Protein AF-A0A1F7BJ79-F1 (afdb_monomer)

Structure (mmCIF, N/CA/C/O backbone):
data_AF-A0A1F7BJ79-F1
#
_entry.id   AF-A0A1F7BJ79-F1
#
loop_
_atom_site.group_PDB
_atom_site.id
_atom_site.type_symbol
_atom_site.label_atom_id
_atom_site.label_alt_id
_atom_site.label_comp_id
_atom_site.label_asym_id
_atom_site.label_entity_id
_atom_site.label_seq_id
_atom_site.pdbx_PDB_ins_code
_atom_site.Cartn_x
_atom_site.Cartn_y
_atom_site.Cartn_z
_atom_site.occupancy
_atom_site.B_iso_or_equiv
_atom_site.auth_seq_id
_atom_site.auth_comp_id
_atom_site.auth_asym_id
_atom_site.auth_atom_id
_atom_site.pdbx_PDB_model_num
ATOM 1 N N . MET A 1 1 ? -8.914 -5.929 16.176 1.00 53.75 1 MET A N 1
ATOM 2 C CA . MET A 1 1 ? -9.652 -5.364 15.032 1.00 53.75 1 MET A CA 1
ATOM 3 C C . MET A 1 1 ? -8.795 -5.599 13.806 1.00 53.75 1 MET A C 1
ATOM 5 O O . MET A 1 1 ? -7.615 -5.258 13.868 1.00 53.75 1 MET A O 1
ATOM 9 N N . ASP A 1 2 ? -9.314 -6.269 12.777 1.00 66.81 2 ASP A N 1
ATOM 10 C CA . ASP A 1 2 ? -8.532 -6.550 11.569 1.00 66.81 2 ASP A CA 1
ATOM 11 C C . ASP A 1 2 ? -8.426 -5.258 10.734 1.00 66.81 2 ASP A C 1
ATOM 13 O O . ASP A 1 2 ? -9.420 -4.582 10.472 1.00 66.81 2 ASP A O 1
ATOM 17 N N . LEU A 1 3 ? -7.209 -4.883 10.325 1.00 67.12 3 LEU A N 1
ATOM 18 C CA . LEU A 1 3 ? -6.956 -3.729 9.451 1.00 67.12 3 LEU A CA 1
ATOM 19 C C . LEU A 1 3 ? -7.785 -3.806 8.157 1.00 67.12 3 LEU A C 1
ATOM 21 O O . LEU A 1 3 ? -8.191 -2.771 7.628 1.00 67.12 3 LEU A O 1
ATOM 25 N N . ARG A 1 4 ? -8.076 -5.019 7.677 1.00 68.56 4 ARG A N 1
ATOM 26 C CA . ARG A 1 4 ? -8.881 -5.280 6.476 1.00 68.56 4 ARG A CA 1
ATOM 27 C C . ARG A 1 4 ? -10.369 -4.991 6.669 1.00 68.56 4 ARG A C 1
ATOM 29 O O . ARG A 1 4 ? -11.065 -4.766 5.687 1.00 68.56 4 ARG A O 1
ATOM 36 N N . GLU A 1 5 ? -10.850 -4.965 7.910 1.00 71.19 5 GLU A N 1
ATOM 37 C CA . GLU A 1 5 ? -12.236 -4.594 8.232 1.00 71.19 5 GLU A CA 1
ATOM 38 C C . GLU A 1 5 ? -12.431 -3.069 8.250 1.00 71.19 5 GLU A C 1
ATOM 40 O O . GLU A 1 5 ? -13.554 -2.588 8.124 1.00 71.19 5 GLU A O 1
ATOM 45 N N . ILE A 1 6 ? -11.341 -2.302 8.375 1.00 77.56 6 ILE A N 1
ATOM 46 C CA . ILE A 1 6 ? -11.356 -0.833 8.461 1.00 77.56 6 ILE A CA 1
ATOM 47 C C . ILE A 1 6 ? -10.957 -0.200 7.120 1.00 77.56 6 ILE A C 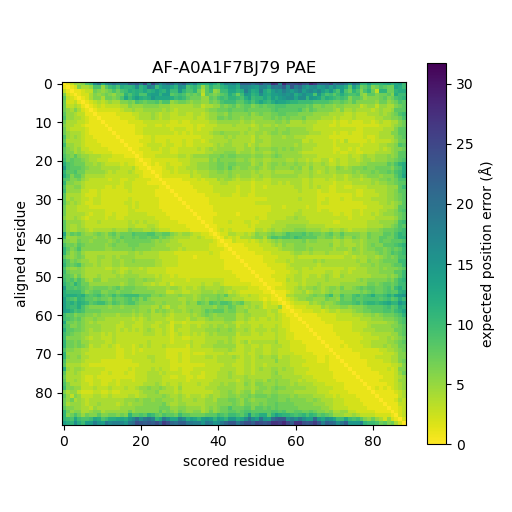1
ATOM 49 O O . ILE A 1 6 ? -11.515 0.820 6.716 1.00 77.56 6 ILE A O 1
ATOM 53 N N . ILE A 1 7 ? -9.978 -0.783 6.421 1.00 83.94 7 ILE A N 1
ATOM 54 C CA . ILE A 1 7 ? -9.443 -0.241 5.170 1.00 83.94 7 ILE A CA 1
ATOM 55 C C . ILE A 1 7 ? -10.172 -0.849 3.969 1.00 83.94 7 ILE A C 1
ATOM 57 O O . ILE A 1 7 ? -9.896 -1.970 3.549 1.00 83.94 7 ILE A O 1
ATOM 61 N N . THR A 1 8 ? -11.078 -0.069 3.380 1.00 84.88 8 THR A N 1
ATOM 62 C CA . THR A 1 8 ? -11.824 -0.433 2.165 1.00 84.88 8 THR A CA 1
ATOM 63 C C . THR A 1 8 ? -11.090 -0.033 0.880 1.00 84.88 8 THR A C 1
ATOM 65 O O . THR A 1 8 ? -10.190 0.811 0.895 1.00 84.88 8 THR A O 1
ATOM 68 N N . ALA A 1 9 ? -11.524 -0.573 -0.266 1.00 83.56 9 ALA A N 1
ATOM 69 C CA . ALA A 1 9 ? -11.034 -0.149 -1.582 1.00 83.56 9 ALA A CA 1
ATOM 70 C C . ALA A 1 9 ? -11.204 1.367 -1.815 1.00 83.56 9 ALA A C 1
ATOM 72 O O . ALA A 1 9 ? -10.302 2.012 -2.345 1.00 83.56 9 ALA A O 1
ATOM 73 N N . ASP A 1 10 ? -12.309 1.957 -1.348 1.00 86.75 10 ASP A N 1
ATOM 74 C CA . ASP A 1 10 ? -12.549 3.404 -1.432 1.00 86.75 10 ASP A CA 1
ATOM 75 C C . ASP A 1 10 ? -11.568 4.207 -0.576 1.00 86.75 10 ASP A C 1
ATOM 77 O O . ASP A 1 10 ? -11.090 5.257 -1.002 1.00 86.75 10 ASP A O 1
ATOM 81 N N . THR A 1 11 ? -11.206 3.690 0.603 1.00 89.31 11 THR A N 1
ATOM 82 C CA . THR A 1 11 ? -10.182 4.304 1.462 1.00 89.31 11 THR A CA 1
ATOM 83 C C . THR A 1 11 ? -8.840 4.351 0.738 1.00 89.31 11 THR A C 1
ATOM 85 O O . THR A 1 11 ? -8.177 5.388 0.709 1.00 89.31 11 THR A O 1
ATOM 88 N N . VAL A 1 12 ? -8.453 3.240 0.104 1.00 89.38 12 VAL A N 1
ATOM 89 C CA . VAL A 1 12 ? -7.218 3.154 -0.683 1.00 89.38 12 VAL A CA 1
ATOM 90 C C . VAL A 1 12 ? -7.260 4.126 -1.862 1.00 89.38 12 VAL A C 1
ATOM 92 O O . VAL A 1 12 ? -6.347 4.936 -2.007 1.00 89.38 12 VAL A O 1
ATOM 95 N N . ASN A 1 13 ? -8.329 4.115 -2.660 1.00 88.31 13 ASN A N 1
ATOM 96 C CA . ASN A 1 13 ? -8.477 5.010 -3.810 1.00 88.31 13 ASN A CA 1
ATOM 97 C C . ASN A 1 13 ? -8.445 6.490 -3.404 1.00 88.31 13 ASN A C 1
ATOM 99 O O . ASN A 1 13 ? -7.709 7.271 -4.008 1.00 88.31 13 ASN A O 1
ATOM 103 N N . GLY A 1 14 ? -9.148 6.863 -2.331 1.00 90.62 14 GLY A N 1
ATOM 104 C CA . GLY A 1 14 ? -9.139 8.225 -1.800 1.00 90.62 14 GLY A CA 1
ATOM 105 C C . GLY A 1 14 ? -7.751 8.682 -1.342 1.00 90.62 14 GLY A C 1
ATOM 106 O O . GLY A 1 14 ? -7.363 9.827 -1.582 1.00 90.62 14 GLY A O 1
ATOM 107 N N . LEU A 1 15 ? -6.955 7.788 -0.743 1.00 91.25 15 LEU A N 1
ATOM 108 C CA . LEU A 1 15 ? -5.563 8.087 -0.395 1.00 91.25 15 LEU A CA 1
ATOM 109 C C . LEU A 1 15 ? -4.694 8.259 -1.647 1.00 91.25 15 LEU A C 1
ATOM 111 O O . LEU A 1 15 ? -3.921 9.213 -1.724 1.00 91.25 15 LEU A O 1
ATOM 115 N N . LEU A 1 16 ? -4.834 7.395 -2.654 1.00 90.44 16 LEU A N 1
ATOM 116 C CA . LEU A 1 16 ? -4.086 7.531 -3.910 1.00 90.44 16 LEU A CA 1
ATOM 117 C C . LEU A 1 16 ? -4.425 8.838 -4.645 1.00 90.44 16 LEU A C 1
ATOM 119 O O . LEU A 1 16 ? -3.533 9.481 -5.204 1.00 90.44 16 LEU A O 1
ATOM 123 N N . ASP A 1 17 ? -5.681 9.277 -4.592 1.00 90.44 17 ASP A N 1
ATOM 124 C CA . ASP A 1 17 ? -6.101 10.566 -5.144 1.00 90.44 17 ASP A CA 1
ATOM 125 C C . ASP A 1 17 ? -5.538 11.747 -4.343 1.00 90.44 17 ASP A C 1
ATOM 127 O O . ASP A 1 17 ? -5.005 12.692 -4.934 1.00 90.44 17 ASP A O 1
ATOM 131 N N . LYS A 1 18 ? -5.544 11.670 -3.004 1.00 91.88 18 LYS A N 1
ATOM 132 C CA . LYS A 1 18 ? -4.920 12.671 -2.117 1.00 91.88 18 LYS A CA 1
ATOM 133 C C . LYS A 1 18 ? -3.440 12.882 -2.445 1.00 91.88 18 LYS A C 1
ATOM 135 O O . LYS A 1 18 ? -2.973 14.022 -2.471 1.00 91.88 18 LYS A O 1
ATOM 140 N N . TYR A 1 19 ? -2.706 11.805 -2.725 1.00 90.19 19 TYR A N 1
ATOM 141 C CA . TYR A 1 19 ? -1.289 11.871 -3.099 1.00 90.19 19 TYR A CA 1
ATOM 142 C C . TYR A 1 19 ? -1.045 12.162 -4.585 1.00 90.19 19 TYR A C 1
ATOM 144 O O . TYR A 1 19 ? 0.110 12.164 -5.012 1.00 90.19 19 TYR A O 1
ATOM 152 N N . LYS A 1 20 ? -2.098 12.440 -5.370 1.00 89.31 20 LYS A N 1
ATOM 153 C CA . LYS A 1 20 ? -2.019 12.719 -6.814 1.00 89.31 20 LYS A CA 1
ATOM 154 C C . LYS A 1 20 ? -1.214 11.652 -7.561 1.00 89.31 20 LYS A C 1
ATOM 156 O O . LYS A 1 20 ? -0.369 11.969 -8.399 1.00 89.31 20 LYS A O 1
ATOM 161 N N . VAL A 1 21 ? -1.444 10.385 -7.219 1.00 87.06 21 VAL A N 1
ATOM 162 C CA . VAL A 1 21 ? -0.705 9.267 -7.804 1.00 87.06 21 VAL A CA 1
ATOM 163 C C . VAL A 1 21 ? -0.988 9.195 -9.309 1.00 87.06 21 VAL A C 1
ATOM 165 O O . VAL A 1 21 ? -2.158 9.107 -9.695 1.00 87.06 21 VAL A O 1
ATOM 168 N N . PRO A 1 22 ? 0.054 9.210 -10.164 1.00 84.62 22 PRO A N 1
ATOM 169 C CA . PRO A 1 22 ? -0.106 9.062 -11.607 1.00 84.62 22 PRO A CA 1
ATOM 170 C C . PRO A 1 22 ? -0.853 7.77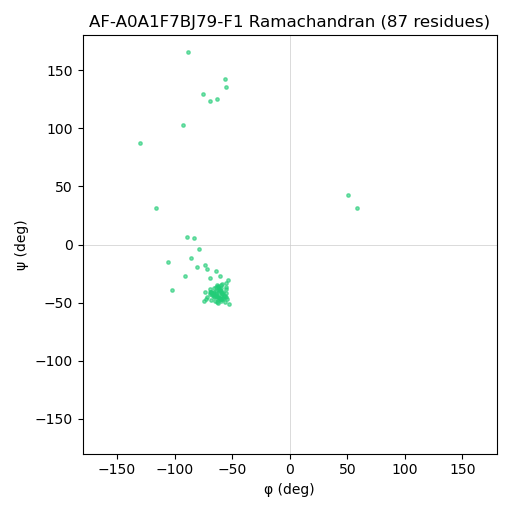5 -11.981 1.00 84.62 22 PRO A C 1
ATOM 172 O O . PRO A 1 22 ? -0.661 6.735 -11.348 1.00 84.62 22 PRO A O 1
ATOM 175 N N . HIS A 1 23 ? -1.703 7.833 -13.009 1.00 83.50 23 HIS A N 1
ATOM 176 C CA . HIS A 1 23 ? -2.583 6.719 -13.387 1.00 83.50 23 HIS A CA 1
ATOM 177 C C . HIS A 1 23 ? -1.810 5.440 -13.753 1.00 83.50 23 HIS A C 1
ATOM 179 O O . HIS A 1 23 ? -2.241 4.343 -13.418 1.00 83.50 23 HIS A O 1
ATOM 185 N N . ASP A 1 24 ? -0.642 5.579 -14.377 1.00 81.12 24 ASP A N 1
ATOM 186 C CA . ASP A 1 24 ? 0.289 4.494 -14.708 1.00 81.12 24 ASP A CA 1
ATOM 187 C C . ASP A 1 24 ? 0.868 3.789 -13.470 1.00 81.12 24 ASP A C 1
ATOM 189 O O . ASP A 1 24 ? 1.273 2.632 -13.544 1.00 81.12 24 ASP A O 1
ATOM 193 N N . ARG A 1 25 ? 0.876 4.458 -12.311 1.00 81.94 25 ARG A N 1
ATOM 194 C CA . ARG A 1 25 ? 1.468 3.954 -11.059 1.00 81.94 25 ARG A CA 1
ATOM 195 C C . ARG A 1 25 ? 0.434 3.506 -10.038 1.00 81.94 25 ARG A C 1
ATOM 197 O O . ARG A 1 25 ? 0.789 2.811 -9.087 1.00 81.94 25 ARG A O 1
ATOM 204 N N . LYS A 1 26 ? -0.833 3.892 -10.221 1.00 86.44 26 LYS A N 1
ATOM 205 C CA . LYS A 1 26 ? -1.939 3.487 -9.345 1.00 86.44 26 LYS A CA 1
ATOM 206 C C . LYS A 1 26 ? -2.044 1.962 -9.194 1.00 86.44 26 LYS A C 1
ATOM 208 O O . LYS A 1 26 ? -2.098 1.539 -8.045 1.00 86.44 26 LYS A O 1
ATOM 213 N N . PRO A 1 27 ? -1.992 1.136 -10.261 1.00 86.75 27 PRO A N 1
ATOM 214 C CA . PRO A 1 27 ? -2.115 -0.319 -10.120 1.00 86.75 27 PRO A CA 1
ATOM 215 C C . PRO A 1 27 ? -1.029 -0.922 -9.221 1.00 86.75 27 PRO A C 1
ATOM 217 O O . PRO A 1 27 ? -1.333 -1.635 -8.271 1.00 86.75 27 PRO A O 1
ATOM 220 N N . VAL A 1 28 ? 0.227 -0.520 -9.441 1.00 87.38 28 VAL A N 1
ATOM 221 C CA . VAL A 1 28 ? 1.377 -0.958 -8.633 1.00 87.38 28 VAL A CA 1
ATOM 222 C C . VAL A 1 28 ? 1.187 -0.598 -7.159 1.00 87.38 28 VAL A C 1
ATOM 224 O O . VAL A 1 28 ? 1.468 -1.399 -6.273 1.00 87.38 28 VAL A O 1
ATOM 227 N N . LEU A 1 29 ? 0.701 0.612 -6.879 1.00 89.25 29 LEU A N 1
ATOM 228 C CA . LEU A 1 29 ? 0.453 1.065 -5.513 1.00 89.25 29 LEU A CA 1
ATOM 229 C C . LEU A 1 29 ? -0.718 0.340 -4.846 1.00 89.25 29 LEU A C 1
ATOM 231 O O . LEU A 1 29 ? -0.597 -0.007 -3.675 1.00 89.25 29 LEU A O 1
ATOM 235 N N . VAL A 1 30 ? -1.813 0.095 -5.569 1.00 89.69 30 VAL A N 1
ATOM 236 C CA . VAL A 1 30 ? -2.954 -0.689 -5.068 1.00 89.69 30 VAL A CA 1
ATOM 237 C C . VAL A 1 30 ? -2.490 -2.082 -4.651 1.00 89.69 30 VAL A C 1
ATOM 239 O O . VAL A 1 30 ? -2.776 -2.500 -3.531 1.00 89.69 30 VAL A O 1
ATOM 242 N N . ASP A 1 31 ? -1.701 -2.753 -5.490 1.00 89.19 31 ASP A N 1
ATOM 243 C CA . ASP A 1 31 ? -1.214 -4.102 -5.201 1.00 89.19 31 ASP A CA 1
ATOM 244 C C . ASP A 1 31 ? -0.218 -4.121 -4.033 1.00 89.19 31 ASP A C 1
ATOM 246 O O . ASP A 1 31 ? -0.313 -4.971 -3.147 1.00 89.19 31 ASP A O 1
ATOM 250 N N . ILE A 1 32 ? 0.692 -3.142 -3.946 1.00 89.69 32 ILE A N 1
ATOM 251 C CA . ILE A 1 32 ? 1.594 -3.006 -2.788 1.00 89.69 32 ILE A CA 1
ATOM 252 C C . ILE A 1 32 ? 0.801 -2.760 -1.494 1.00 89.69 32 ILE A C 1
ATOM 254 O O . ILE A 1 32 ? 1.149 -3.311 -0.449 1.00 89.69 32 ILE A O 1
ATOM 258 N N . ILE A 1 33 ? -0.267 -1.957 -1.537 1.00 90.31 33 ILE A N 1
ATOM 259 C CA . ILE A 1 33 ? -1.127 -1.705 -0.373 1.00 90.31 33 ILE A CA 1
ATOM 260 C C . ILE A 1 33 ? -1.900 -2.967 0.010 1.00 90.31 33 ILE A C 1
ATOM 262 O O . ILE A 1 33 ? -1.978 -3.282 1.195 1.00 90.31 33 ILE A O 1
ATOM 266 N N . ALA A 1 34 ? -2.413 -3.724 -0.960 1.00 88.50 34 ALA A N 1
ATOM 267 C CA . ALA A 1 34 ? -3.074 -4.999 -0.702 1.00 88.50 34 ALA A CA 1
ATOM 268 C C . ALA A 1 34 ? -2.118 -5.997 -0.026 1.00 88.50 34 ALA A C 1
ATOM 270 O O . ALA A 1 34 ? -2.464 -6.577 1.003 1.00 88.50 34 ALA A O 1
ATOM 271 N N . LEU A 1 35 ? -0.882 -6.115 -0.527 1.00 89.81 35 LEU A N 1
ATOM 272 C CA . LEU A 1 35 ? 0.170 -6.915 0.107 1.00 89.81 35 LEU A CA 1
ATOM 273 C C . LEU A 1 35 ? 0.474 -6.426 1.528 1.00 89.81 35 LEU A C 1
ATOM 275 O O . LEU A 1 35 ? 0.634 -7.234 2.437 1.00 89.81 35 LEU A O 1
ATOM 279 N N . TYR A 1 36 ? 0.521 -5.112 1.750 1.00 88.75 36 TYR A N 1
ATOM 280 C CA . TYR A 1 36 ? 0.726 -4.558 3.086 1.00 88.75 36 TYR A CA 1
ATOM 281 C C . TYR A 1 36 ? -0.406 -4.907 4.052 1.00 88.75 36 TYR A C 1
ATOM 283 O O . TYR A 1 36 ? -0.130 -5.262 5.190 1.00 88.75 36 TYR A O 1
ATOM 291 N N . LEU A 1 37 ? -1.666 -4.826 3.625 1.00 86.19 37 LEU A N 1
ATOM 292 C CA . LEU A 1 37 ? -2.813 -5.204 4.458 1.00 86.19 37 LEU A CA 1
ATOM 293 C C . LEU A 1 37 ? -2.874 -6.720 4.696 1.00 86.19 37 LEU A C 1
ATOM 295 O O . LEU A 1 37 ? -3.380 -7.173 5.723 1.00 86.19 37 LEU A O 1
ATOM 299 N N . GLN A 1 38 ? -2.356 -7.513 3.756 1.00 87.06 38 GLN A N 1
ATOM 300 C CA . GLN A 1 38 ? -2.277 -8.962 3.886 1.00 87.06 38 GLN A CA 1
ATOM 301 C C . GLN A 1 38 ? -1.183 -9.401 4.869 1.00 87.06 38 GL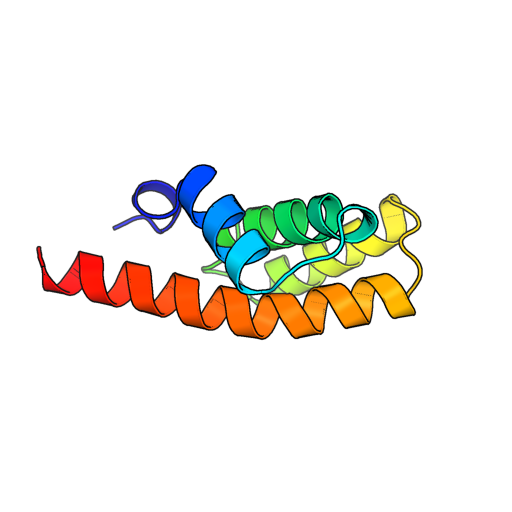N A C 1
ATOM 303 O O . GLN A 1 38 ? -1.413 -10.317 5.657 1.00 87.06 38 GLN A O 1
ATOM 308 N N . TYR A 1 39 ? -0.024 -8.742 4.828 1.00 87.81 39 TYR A N 1
ATOM 309 C CA . TYR A 1 39 ? 1.180 -9.078 5.596 1.00 87.81 39 TYR A CA 1
ATOM 310 C C . TYR A 1 39 ? 1.563 -7.970 6.593 1.00 87.81 39 TYR A C 1
ATOM 312 O O . TYR A 1 39 ? 2.737 -7.740 6.872 1.00 87.81 39 TYR A O 1
ATOM 320 N N . ASN A 1 40 ? 0.578 -7.249 7.124 1.00 82.12 40 ASN A N 1
ATOM 321 C CA . ASN A 1 40 ? 0.773 -6.156 8.084 1.00 82.12 40 ASN A CA 1
ATOM 322 C C . ASN A 1 40 ? 1.503 -6.613 9.361 1.00 82.12 40 ASN A C 1
ATOM 324 O O . ASN A 1 40 ? 2.283 -5.841 9.923 1.00 82.12 40 ASN A O 1
ATOM 328 N N . ASP A 1 41 ? 1.259 -7.856 9.773 1.00 82.00 41 ASP A N 1
ATOM 329 C CA . ASP A 1 41 ? 1.813 -8.491 10.968 1.00 82.00 41 ASP A CA 1
ATOM 330 C C . ASP A 1 41 ? 3.192 -9.133 10.716 1.00 82.00 41 ASP A C 1
ATOM 332 O O . ASP A 1 41 ? 3.902 -9.457 11.667 1.00 82.00 41 ASP A O 1
ATOM 336 N N . ASP A 1 42 ? 3.610 -9.262 9.448 1.00 86.62 42 ASP A N 1
ATOM 337 C CA . ASP A 1 42 ? 4.924 -9.781 9.044 1.00 86.62 42 ASP A 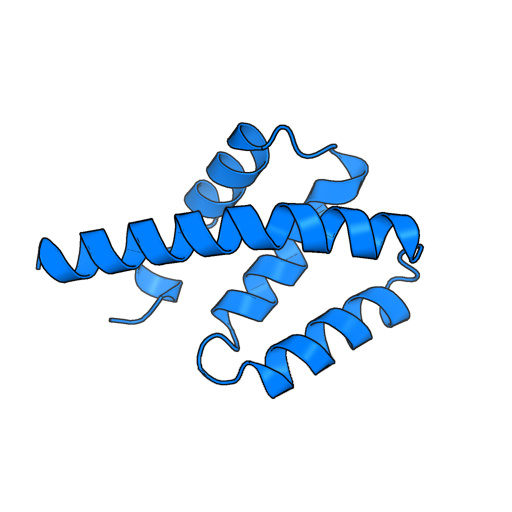CA 1
ATOM 338 C C . ASP A 1 42 ? 5.613 -8.843 8.025 1.00 86.62 42 ASP A C 1
ATOM 340 O O . ASP A 1 42 ? 5.520 -9.027 6.804 1.00 86.62 42 ASP A O 1
ATOM 344 N N . PRO A 1 43 ? 6.357 -7.829 8.510 1.00 83.06 43 PRO A N 1
ATOM 345 C CA . PRO A 1 43 ? 7.067 -6.881 7.653 1.00 83.06 43 PRO A CA 1
ATOM 346 C C . PRO A 1 43 ? 8.112 -7.524 6.731 1.00 83.06 43 PRO A C 1
ATOM 348 O O . PRO A 1 43 ? 8.425 -6.963 5.675 1.00 83.06 43 PRO A O 1
ATOM 351 N N . SER A 1 44 ? 8.667 -8.673 7.125 1.00 87.69 44 SER A N 1
ATOM 352 C CA . SER A 1 44 ? 9.663 -9.403 6.340 1.00 87.69 44 SER A CA 1
ATOM 353 C C . SER A 1 44 ? 9.012 -10.077 5.135 1.00 87.69 44 SER A C 1
ATOM 355 O O . SER A 1 44 ? 9.500 -9.922 4.011 1.00 87.69 44 SER A O 1
ATOM 357 N N . GLU A 1 45 ? 7.880 -10.755 5.342 1.00 91.31 45 GLU A N 1
ATOM 358 C CA . GLU A 1 45 ? 7.106 -11.361 4.255 1.00 91.31 45 GLU A CA 1
ATOM 359 C C . GLU A 1 45 ? 6.523 -10.284 3.329 1.00 91.31 45 GLU A C 1
ATOM 361 O O . GLU A 1 45 ? 6.642 -10.406 2.109 1.00 91.31 45 GLU A O 1
ATOM 366 N N . PHE A 1 46 ? 6.020 -9.164 3.868 1.00 89.56 46 PHE A N 1
ATOM 367 C CA . PHE A 1 46 ? 5.629 -8.007 3.052 1.00 89.56 46 PHE A CA 1
ATOM 368 C C . PHE A 1 46 ? 6.767 -7.550 2.124 1.00 89.56 46 PHE A C 1
ATOM 370 O O . PHE A 1 46 ? 6.568 -7.406 0.915 1.00 89.56 46 PHE A O 1
ATOM 377 N N . GLY A 1 47 ? 7.970 -7.340 2.671 1.00 86.44 47 GLY A N 1
ATOM 378 C CA . GLY A 1 47 ? 9.122 -6.872 1.899 1.00 86.44 47 GLY A CA 1
ATOM 379 C C . GLY A 1 47 ? 9.511 -7.838 0.777 1.00 86.44 47 GLY A C 1
ATOM 380 O O . GLY A 1 47 ? 9.822 -7.406 -0.337 1.00 86.44 47 GLY A O 1
ATOM 381 N N . LYS A 1 48 ? 9.437 -9.146 1.044 1.00 90.50 48 LYS A N 1
ATOM 382 C CA . LYS A 1 48 ? 9.660 -10.192 0.042 1.00 90.50 48 LYS A CA 1
ATOM 383 C C . LYS A 1 48 ? 8.609 -10.135 -1.069 1.00 90.50 48 LYS A C 1
ATOM 385 O O . LYS A 1 48 ? 8.978 -10.076 -2.241 1.00 90.50 48 LYS A O 1
ATOM 390 N N . ARG A 1 49 ? 7.322 -10.074 -0.719 1.00 90.06 49 ARG A N 1
ATOM 391 C CA . ARG A 1 49 ? 6.210 -10.063 -1.686 1.00 90.06 49 ARG A CA 1
ATOM 392 C C . ARG A 1 49 ? 6.169 -8.806 -2.538 1.00 90.06 49 ARG A C 1
ATOM 394 O O . ARG A 1 49 ? 5.981 -8.902 -3.746 1.00 90.06 49 ARG A O 1
ATOM 401 N N . ALA A 1 50 ? 6.410 -7.638 -1.945 1.00 87.38 50 ALA A N 1
ATOM 402 C CA . ALA A 1 50 ? 6.492 -6.384 -2.688 1.00 87.38 50 ALA A CA 1
ATOM 403 C C . ALA A 1 50 ? 7.625 -6.429 -3.729 1.00 87.38 50 ALA A C 1
ATOM 405 O O . ALA A 1 50 ? 7.455 -5.973 -4.859 1.00 87.38 50 ALA A O 1
ATOM 406 N N . ARG A 1 51 ? 8.766 -7.041 -3.382 1.00 86.12 51 ARG A N 1
ATOM 407 C CA . ARG A 1 51 ? 9.882 -7.233 -4.315 1.00 86.12 51 ARG A CA 1
ATOM 408 C C . ARG A 1 51 ? 9.541 -8.231 -5.419 1.00 86.12 51 ARG A C 1
ATOM 410 O O . ARG A 1 51 ? 9.756 -7.922 -6.589 1.00 86.12 51 ARG A O 1
ATOM 417 N N . GLU A 1 52 ? 8.988 -9.390 -5.067 1.00 89.06 52 GLU A N 1
ATOM 418 C CA . GLU A 1 52 ? 8.526 -10.398 -6.032 1.00 89.06 52 GLU A CA 1
ATOM 419 C C . GLU A 1 52 ? 7.530 -9.796 -7.028 1.00 89.06 52 GLU A C 1
ATOM 421 O O . GLU A 1 52 ? 7.696 -9.973 -8.231 1.00 89.06 52 GLU A O 1
ATOM 426 N N . TYR A 1 53 ? 6.564 -9.006 -6.549 1.00 87.00 53 TYR A N 1
ATOM 427 C CA . TYR A 1 53 ? 5.585 -8.324 -7.392 1.00 87.00 53 TYR A CA 1
ATOM 428 C C . 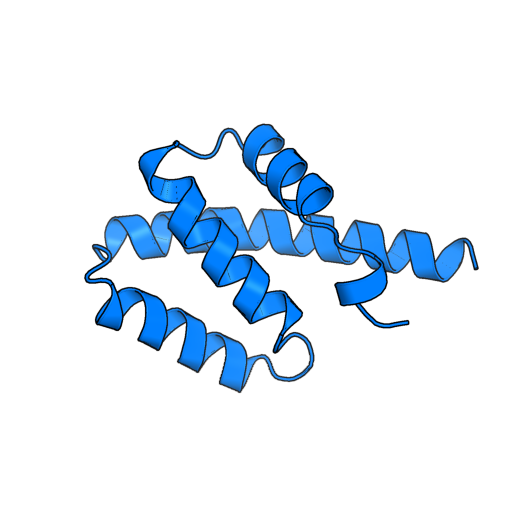TYR A 1 53 ? 6.258 -7.447 -8.454 1.00 87.00 53 TYR A C 1
ATOM 430 O O . TYR A 1 53 ? 5.939 -7.574 -9.637 1.00 87.00 53 TYR A O 1
ATOM 438 N N . THR A 1 54 ? 7.219 -6.602 -8.052 1.00 83.50 54 THR A N 1
ATOM 439 C CA . THR A 1 54 ? 7.917 -5.698 -8.985 1.00 83.50 54 THR A CA 1
ATOM 440 C C . THR A 1 54 ? 8.708 -6.452 -10.051 1.00 83.50 54 THR A C 1
ATOM 442 O O . THR A 1 54 ? 8.749 -6.017 -11.198 1.00 83.50 54 THR A O 1
ATOM 445 N N . VAL A 1 55 ? 9.280 -7.608 -9.698 1.00 83.50 55 VAL A N 1
ATOM 446 C CA . VAL A 1 55 ? 10.037 -8.458 -10.627 1.00 83.50 55 VAL A CA 1
ATOM 447 C C . VAL A 1 55 ? 9.103 -9.201 -11.584 1.00 83.50 55 VAL A C 1
ATOM 449 O O . VAL A 1 55 ? 9.328 -9.171 -12.790 1.00 83.50 55 VAL A O 1
ATOM 452 N N . ILE A 1 56 ? 8.044 -9.836 -11.069 1.00 83.56 56 ILE A N 1
ATOM 453 C CA . ILE A 1 56 ? 7.089 -10.627 -11.866 1.00 83.56 56 ILE A CA 1
ATOM 454 C C . ILE A 1 56 ? 6.382 -9.754 -12.905 1.00 83.56 56 ILE A C 1
ATOM 456 O O . ILE A 1 56 ? 6.211 -10.170 -14.047 1.00 83.56 56 ILE A O 1
ATOM 460 N N . HIS A 1 57 ? 5.999 -8.535 -12.524 1.00 82.00 57 HIS A N 1
ATOM 461 C CA . HIS A 1 57 ? 5.252 -7.627 -13.395 1.00 82.00 57 HIS A CA 1
ATOM 462 C C . HIS A 1 57 ? 6.155 -6.737 -14.258 1.00 82.00 57 HIS A C 1
ATOM 464 O O . HIS A 1 57 ? 5.655 -5.844 -14.937 1.00 82.00 57 HIS A O 1
ATOM 470 N N . GLY A 1 58 ? 7.477 -6.958 -14.237 1.00 84.12 58 GLY A N 1
ATOM 471 C CA . GLY A 1 58 ? 8.428 -6.181 -15.034 1.00 84.12 58 GLY A CA 1
ATOM 472 C C . GLY A 1 58 ? 8.388 -4.682 -14.729 1.00 84.12 58 GLY A C 1
ATOM 473 O O . GLY A 1 58 ? 8.601 -3.866 -15.624 1.00 84.12 58 GLY A O 1
ATOM 474 N N . VAL A 1 59 ? 8.078 -4.309 -13.483 1.00 85.06 59 VAL A N 1
ATOM 475 C CA . VAL A 1 59 ? 8.008 -2.905 -13.074 1.00 85.0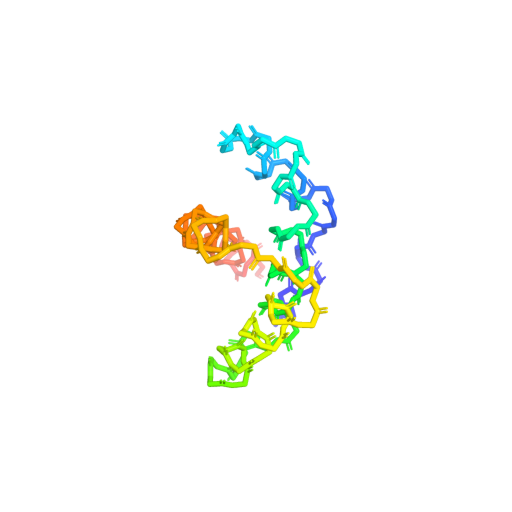6 59 VAL A CA 1
ATOM 476 C C . VAL A 1 59 ? 9.420 -2.337 -13.080 1.00 85.06 59 VAL A C 1
ATOM 478 O O . VAL A 1 59 ? 10.306 -2.840 -12.389 1.00 85.06 59 VAL A O 1
ATOM 481 N N . ASP A 1 60 ? 9.622 -1.260 -13.836 1.00 86.62 60 ASP A N 1
ATOM 482 C CA . ASP A 1 60 ? 10.904 -0.564 -13.863 1.00 86.62 60 ASP A CA 1
ATOM 483 C C . ASP A 1 60 ? 11.330 -0.136 -12.436 1.00 86.62 60 ASP A C 1
ATOM 485 O O . ASP A 1 60 ? 10.502 0.397 -11.684 1.00 86.62 60 ASP A O 1
ATOM 489 N N . PRO A 1 61 ? 12.605 -0.322 -12.036 1.00 83.06 61 PRO A N 1
ATOM 490 C CA . PRO A 1 61 ? 13.071 0.005 -10.690 1.00 83.06 61 PRO A CA 1
ATOM 491 C C . PRO A 1 61 ? 12.810 1.451 -10.256 1.00 83.06 61 PRO A C 1
ATOM 493 O O . PRO A 1 61 ? 12.559 1.693 -9.074 1.00 83.06 61 PRO A O 1
ATOM 496 N N . ALA A 1 62 ? 12.842 2.427 -11.170 1.00 84.38 62 ALA A N 1
ATOM 497 C CA . ALA A 1 62 ? 12.524 3.813 -10.836 1.00 84.38 62 ALA A CA 1
ATOM 498 C C . ALA A 1 62 ? 11.031 3.976 -10.520 1.00 84.38 62 ALA A C 1
ATOM 500 O O . ALA A 1 62 ? 10.675 4.671 -9.565 1.00 84.38 62 ALA A O 1
ATOM 501 N N . THR A 1 63 ? 10.163 3.280 -11.257 1.00 83.75 63 THR A N 1
ATOM 502 C CA . THR A 1 63 ? 8.716 3.239 -10.990 1.00 83.75 63 THR A CA 1
ATOM 503 C C . THR A 1 63 ? 8.418 2.549 -9.661 1.00 83.75 63 THR A C 1
ATOM 505 O O . THR A 1 63 ? 7.664 3.092 -8.852 1.00 83.75 63 THR A O 1
ATOM 508 N N . ALA A 1 64 ? 9.063 1.412 -9.383 1.00 82.94 64 ALA A N 1
ATOM 509 C CA . ALA A 1 64 ? 8.941 0.705 -8.110 1.00 82.94 64 ALA A CA 1
ATOM 510 C C . ALA A 1 64 ? 9.397 1.575 -6.926 1.00 82.94 64 ALA A C 1
ATOM 512 O O . ALA A 1 64 ? 8.680 1.707 -5.936 1.00 82.94 64 ALA A O 1
ATOM 513 N N . ASN A 1 65 ? 10.550 2.239 -7.039 1.00 83.00 65 ASN A N 1
ATOM 514 C CA . ASN A 1 65 ? 11.056 3.135 -5.997 1.00 83.00 65 ASN A CA 1
ATOM 515 C C . ASN A 1 65 ? 10.145 4.354 -5.781 1.00 83.00 65 ASN A C 1
ATOM 517 O O . ASN A 1 65 ? 9.903 4.750 -4.638 1.00 83.00 65 ASN A O 1
ATOM 521 N N . ALA A 1 66 ? 9.601 4.934 -6.855 1.00 84.44 66 ALA A N 1
ATOM 522 C CA . ALA A 1 66 ? 8.642 6.031 -6.759 1.00 84.44 66 ALA A CA 1
ATOM 523 C C . ALA A 1 66 ? 7.340 5.587 -6.069 1.00 84.44 66 ALA A C 1
ATOM 525 O O . ALA A 1 66 ? 6.854 6.282 -5.175 1.00 84.44 66 ALA A O 1
ATOM 526 N N . ALA A 1 67 ? 6.812 4.414 -6.433 1.00 84.44 67 ALA A N 1
ATOM 527 C CA . ALA A 1 67 ? 5.652 3.811 -5.785 1.00 84.44 67 ALA A CA 1
ATOM 528 C C . ALA A 1 67 ? 5.917 3.556 -4.293 1.00 84.44 67 ALA A C 1
ATOM 530 O O . ALA A 1 67 ? 5.124 3.969 -3.454 1.00 84.44 67 ALA A O 1
ATOM 531 N N . LEU A 1 68 ? 7.068 2.980 -3.933 1.00 83.62 68 LEU A N 1
ATOM 532 C CA . LEU A 1 68 ? 7.445 2.729 -2.536 1.00 83.62 68 LEU A CA 1
ATOM 533 C C . LEU A 1 68 ? 7.589 4.018 -1.708 1.00 83.62 68 LEU A C 1
ATOM 535 O O . LEU A 1 68 ? 7.227 4.041 -0.529 1.00 83.62 68 LEU A O 1
ATOM 539 N N . SER A 1 69 ? 8.090 5.098 -2.315 1.00 87.12 69 SER A N 1
ATOM 540 C CA . SER A 1 69 ? 8.180 6.412 -1.667 1.00 87.12 69 SER A CA 1
ATOM 541 C C . SER A 1 69 ? 6.793 6.959 -1.306 1.00 87.12 69 SER A C 1
ATOM 543 O O . SER A 1 69 ? 6.559 7.363 -0.167 1.00 87.12 69 SER A O 1
ATOM 545 N N . ILE A 1 70 ? 5.842 6.890 -2.244 1.00 87.81 70 ILE A N 1
ATOM 546 C CA . ILE A 1 70 ? 4.445 7.294 -2.017 1.00 87.81 70 ILE A CA 1
ATOM 547 C C . ILE A 1 70 ? 3.776 6.373 -0.992 1.00 87.81 70 ILE A C 1
ATOM 549 O O . ILE A 1 70 ? 3.119 6.848 -0.064 1.00 87.81 70 ILE A O 1
ATOM 553 N N . PHE A 1 71 ? 3.987 5.063 -1.120 1.00 89.44 71 PHE A N 1
ATOM 554 C CA . PHE A 1 71 ? 3.431 4.050 -0.230 1.00 89.44 71 PHE A CA 1
ATOM 555 C C . PHE A 1 71 ? 3.786 4.310 1.237 1.00 89.44 71 PHE A C 1
ATOM 557 O O . PHE A 1 71 ? 2.945 4.114 2.107 1.00 89.44 71 PHE A O 1
ATOM 564 N N . ARG A 1 72 ? 4.993 4.808 1.537 1.00 89.31 72 ARG A N 1
ATOM 565 C CA . ARG A 1 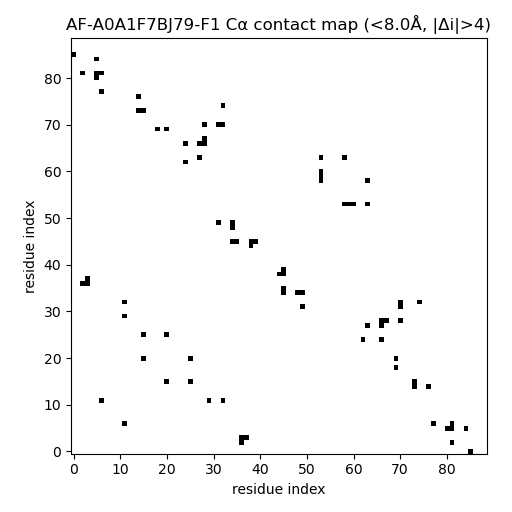72 ? 5.377 5.160 2.914 1.00 89.31 72 ARG A CA 1
ATOM 566 C C . ARG A 1 72 ? 4.430 6.192 3.535 1.00 89.31 72 ARG A C 1
ATOM 568 O O . ARG A 1 72 ? 4.076 6.057 4.703 1.00 89.31 72 ARG A O 1
ATOM 575 N N . ASN A 1 73 ? 4.007 7.190 2.763 1.00 90.69 73 ASN A N 1
ATOM 576 C CA . ASN A 1 73 ? 3.067 8.206 3.233 1.00 90.69 73 ASN A CA 1
ATOM 577 C C . ASN A 1 73 ? 1.661 7.617 3.383 1.00 90.69 73 ASN A C 1
ATOM 579 O O . ASN A 1 73 ? 1.043 7.778 4.432 1.00 90.69 73 ASN A O 1
ATOM 583 N N . VAL 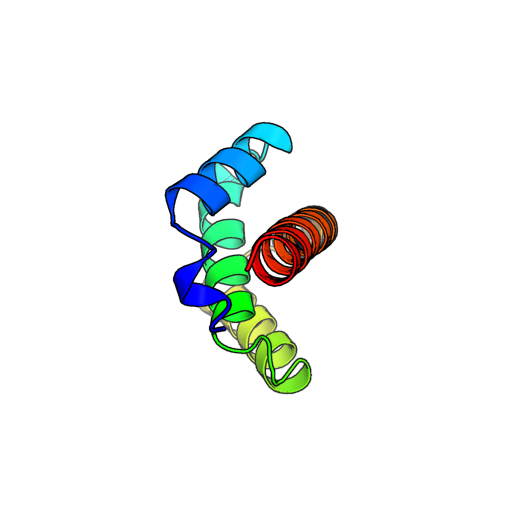A 1 74 ? 1.214 6.847 2.385 1.00 90.00 74 VAL A N 1
ATOM 584 C CA . VAL A 1 74 ? -0.071 6.132 2.430 1.00 90.00 74 VAL A CA 1
ATOM 585 C C . VAL A 1 74 ? -0.152 5.223 3.656 1.00 90.00 74 VAL A C 1
ATOM 587 O O . VAL A 1 74 ? -1.144 5.250 4.372 1.00 90.00 74 VAL A O 1
ATOM 590 N N . ARG A 1 75 ? 0.909 4.469 3.962 1.00 89.31 75 ARG A N 1
ATOM 591 C CA . ARG A 1 75 ? 0.996 3.605 5.145 1.00 89.31 75 ARG A CA 1
ATOM 592 C C . ARG A 1 75 ? 0.781 4.381 6.443 1.00 89.31 75 ARG A C 1
ATOM 594 O O . ARG A 1 75 ? 0.070 3.893 7.316 1.00 89.31 75 ARG A O 1
ATOM 601 N N . ASN A 1 76 ? 1.391 5.556 6.588 1.00 90.00 76 ASN A N 1
ATOM 602 C CA . ASN A 1 76 ? 1.227 6.367 7.795 1.00 90.00 76 ASN A CA 1
ATOM 603 C C . ASN A 1 76 ? -0.228 6.825 7.964 1.00 90.00 76 ASN A C 1
ATOM 605 O O . ASN A 1 76 ? -0.771 6.730 9.064 1.00 90.00 76 ASN A O 1
ATOM 609 N N . ASP A 1 77 ? -0.871 7.247 6.874 1.00 90.75 77 ASP A N 1
ATOM 610 C CA . ASP A 1 77 ? -2.287 7.616 6.879 1.00 90.75 77 ASP A CA 1
ATOM 611 C C . ASP A 1 77 ? -3.185 6.408 7.201 1.00 90.75 77 ASP A C 1
ATOM 613 O O . ASP A 1 77 ? -4.064 6.514 8.055 1.00 90.75 77 ASP A O 1
ATOM 617 N N . LEU A 1 78 ? -2.921 5.236 6.607 1.00 88.12 78 LEU A N 1
ATOM 618 C CA . LEU A 1 78 ? -3.633 3.984 6.902 1.00 88.12 78 LEU A CA 1
ATOM 619 C C . LEU A 1 78 ? -3.532 3.607 8.388 1.00 88.12 78 LEU A C 1
ATOM 621 O O . LEU A 1 78 ? -4.534 3.286 9.024 1.00 88.12 78 LEU A O 1
ATOM 625 N N . GLN A 1 79 ? -2.333 3.693 8.969 1.00 85.81 79 GLN A N 1
ATOM 626 C CA . GLN A 1 79 ? -2.133 3.455 10.399 1.00 85.81 79 GLN A CA 1
ATOM 627 C C . GLN A 1 79 ? -2.857 4.492 11.263 1.00 85.81 79 GLN A C 1
ATOM 629 O O . GLN A 1 79 ? -3.370 4.143 12.325 1.00 85.81 79 GLN A O 1
ATOM 634 N N . GLY A 1 80 ? -2.907 5.753 10.826 1.00 87.88 80 GLY A N 1
ATOM 635 C CA . GLY A 1 80 ? -3.668 6.809 11.489 1.00 87.88 80 GLY A CA 1
ATOM 636 C C . GLY A 1 80 ? -5.169 6.516 11.519 1.00 87.88 80 GLY A C 1
ATOM 637 O O . GLY A 1 80 ? -5.786 6.629 12.576 1.00 87.88 80 GLY A O 1
ATOM 638 N N . ILE A 1 81 ? -5.735 6.070 10.392 1.00 87.44 81 ILE A N 1
ATOM 639 C CA . ILE A 1 81 ?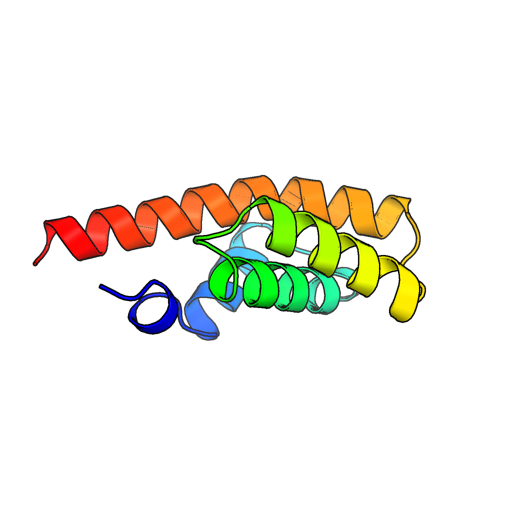 -7.149 5.679 10.273 1.00 87.44 81 ILE A CA 1
ATOM 640 C C . ILE A 1 81 ? -7.474 4.540 11.242 1.00 87.44 81 ILE A C 1
ATOM 642 O O . ILE A 1 81 ? -8.429 4.637 12.008 1.00 87.44 81 ILE A O 1
ATOM 646 N N . VAL A 1 82 ? -6.649 3.492 11.267 1.00 83.62 82 VAL A N 1
ATOM 647 C CA . VAL A 1 82 ? -6.873 2.336 12.148 1.00 83.62 82 VAL A CA 1
ATOM 648 C C . VAL A 1 82 ? -6.726 2.685 13.621 1.00 83.62 82 VAL A C 1
ATOM 650 O O . VAL A 1 82 ? -7.552 2.267 14.427 1.00 83.62 82 VAL A O 1
ATOM 653 N N . LYS A 1 83 ? -5.714 3.480 13.987 1.00 85.25 83 LYS A N 1
ATOM 654 C CA . LYS A 1 83 ? -5.556 3.950 15.370 1.00 85.25 83 LYS A CA 1
ATOM 655 C C . LYS A 1 83 ? -6.770 4.746 15.834 1.00 85.25 83 LYS A C 1
ATOM 657 O O . LYS A 1 83 ? -7.211 4.543 16.956 1.00 85.25 83 LYS A O 1
ATOM 662 N N . LYS A 1 84 ? -7.307 5.616 14.974 1.00 87.12 84 LYS A N 1
ATOM 663 C CA . LYS A 1 84 ? -8.506 6.397 15.281 1.00 87.12 84 LYS A CA 1
ATOM 664 C C . LYS A 1 84 ? -9.730 5.492 15.460 1.00 87.12 84 LYS A C 1
ATOM 666 O O . LYS A 1 84 ? -10.397 5.581 16.480 1.00 87.12 84 LYS A O 1
ATOM 671 N N . ALA A 1 85 ? -9.962 4.564 14.531 1.00 82.50 85 ALA A N 1
ATOM 672 C CA . ALA A 1 85 ? -11.080 3.622 14.610 1.00 82.50 85 ALA A CA 1
ATOM 673 C C . ALA A 1 85 ? -11.041 2.743 15.876 1.00 82.50 85 ALA A C 1
ATOM 675 O O . ALA A 1 85 ? -12.078 2.489 16.481 1.00 82.50 85 ALA A O 1
ATOM 676 N N . ALA A 1 86 ? -9.846 2.323 16.305 1.00 78.75 86 ALA A N 1
ATOM 677 C CA . ALA A 1 86 ? -9.658 1.544 17.528 1.00 78.75 86 ALA A CA 1
ATOM 678 C C . ALA A 1 86 ? -9.826 2.356 18.828 1.00 78.75 86 ALA A C 1
ATOM 680 O O . ALA A 1 86 ? -9.968 1.751 19.882 1.00 78.75 86 ALA A O 1
ATOM 681 N N . GLN A 1 87 ? -9.755 3.693 18.773 1.00 80.31 87 GLN A N 1
ATOM 682 C CA . GLN A 1 87 ? -9.982 4.587 19.920 1.00 80.31 87 GLN A CA 1
ATOM 683 C C . GLN A 1 87 ? -11.444 5.032 20.046 1.00 80.31 87 GLN A C 1
ATOM 685 O O . GLN A 1 87 ? -11.884 5.343 21.148 1.00 80.31 87 GLN A O 1
ATOM 690 N N . ASP A 1 88 ? -12.173 5.079 18.928 1.00 71.25 88 ASP A N 1
ATOM 691 C CA . ASP A 1 88 ? -13.606 5.398 18.881 1.00 71.25 88 ASP A CA 1
ATOM 692 C C . ASP A 1 88 ? -14.498 4.193 19.284 1.00 71.25 88 ASP A C 1
ATOM 694 O O . ASP A 1 88 ? -15.720 4.337 19.358 1.00 71.25 88 ASP A O 1
ATOM 698 N N . SER A 1 89 ? -13.896 3.019 19.532 1.00 52.22 89 SER A N 1
ATOM 699 C CA . SER A 1 89 ? -14.541 1.769 19.984 1.00 52.22 89 SER A CA 1
ATOM 700 C C . SER A 1 89 ? -14.220 1.468 21.445 1.00 52.22 89 SER A C 1
ATOM 702 O O . SER A 1 89 ? -15.118 0.946 22.141 1.00 52.22 89 SER A O 1
#

Secondary structure (DSSP, 8-state):
--HHHH--HHHHHHHHHHTT--TTTHHHHHHHHHHHHHSTT-HHHHHHHHHHHHHHTT--HHHHHHHHHHHHHHHHHHHHHHHHHHH--

pLDDT: mean 84.85, std 7.02, range [52.22, 91.88]

Foldseek 3Di:
DQLDVQCDPVNLVVLCVVLVPDPVLSVLLSVLVVLCSVCVVPVPSSVVVNVVVCVVVVPDPVSSVVSVVSSVVVVVVSVVSVVVVVVVD

Sequence (89 aa):
MDLREIITADTVNGLLDKYKVPHDRKPVLVDIIALYLQYNDDPSEFGKRAREYTVIHGVDPATANAALSIFRNVRNDLQGIVKKAAQDS

Mean predicted aligned error: 4.72 Å

Radius of gyration: 13.05 Å; Cα contacts (8 Å, |Δi|>4): 44; chains: 1; bounding box: 28×24×35 Å

Solvent-accessible surface area (backbone atoms only — not comparable to full-atom values): 5150 Å² total; per-residue (Å²): 133,63,67,66,81,71,56,46,74,67,56,53,50,53,49,42,56,75,69,64,55,54,78,91,48,42,63,62,42,52,52,48,49,51,44,39,65,73,26,65,92,36,65,66,60,27,55,50,50,51,50,50,50,37,60,77,70,66,49,52,67,68,58,49,51,53,40,54,59,52,43,56,54,51,50,53,52,52,51,49,53,52,55,48,57,66,68,79,105